Protein AF-A0A523V9U8-F1 (afdb_monomer_lite)

Foldseek 3Di:
DDVLVVVVVLPVVDEAPDWDQDQQKIAADHLAPDVSRHEIEQQGEGDDDLVVVVVVQCVVQVVVVHGYHYDDDPRHPPPCNVVVVVVVVDDDDDDDDDDDDDPPPDDDDDPDDDDDDDDDPVVVVVVVVVVVVVPPPDD

Radius of gyration: 19.16 Å; chains: 1; bounding box: 43×39×49 Å

pLDDT: mean 88.88, std 12.61, range [32.5, 98.44]

Structure (mmCIF, N/CA/C/O backbone):
data_AF-A0A523V9U8-F1
#
_entry.id   AF-A0A523V9U8-F1
#
loop_
_atom_site.group_PDB
_atom_site.id
_atom_site.type_symbol
_atom_site.label_atom_id
_atom_site.label_alt_id
_atom_site.label_comp_id
_atom_site.label_asym_id
_atom_site.label_entity_id
_atom_site.label_seq_id
_atom_site.pdbx_PDB_ins_code
_atom_site.Cartn_x
_atom_site.Cartn_y
_atom_site.Cartn_z
_atom_site.occupancy
_atom_site.B_iso_or_equiv
_atom_site.auth_seq_id
_atom_site.auth_comp_id
_atom_site.auth_asym_id
_atom_site.auth_atom_id
_atom_site.pdbx_PDB_model_num
ATOM 1 N N . MET A 1 1 ? 13.472 12.106 -9.352 1.00 74.06 1 MET A N 1
ATOM 2 C CA . MET A 1 1 ? 12.070 11.624 -9.360 1.00 74.06 1 MET A CA 1
ATOM 3 C C . MET A 1 1 ? 11.530 11.679 -7.935 1.00 74.06 1 MET A C 1
ATOM 5 O O . MET A 1 1 ? 12.288 11.372 -7.028 1.00 74.06 1 MET A O 1
ATOM 9 N N . ASP A 1 2 ? 10.286 12.116 -7.727 1.00 88.38 2 ASP A N 1
ATOM 10 C CA . ASP A 1 2 ? 9.649 12.144 -6.398 1.00 88.38 2 ASP A CA 1
ATOM 11 C C . ASP A 1 2 ? 9.187 10.723 -6.008 1.00 88.38 2 ASP A C 1
ATOM 13 O O . ASP A 1 2 ? 8.326 10.176 -6.703 1.00 88.38 2 ASP A O 1
ATOM 17 N N . PRO A 1 3 ? 9.720 10.111 -4.933 1.00 88.94 3 PRO A N 1
ATOM 18 C CA . PRO A 1 3 ? 9.332 8.768 -4.505 1.00 88.94 3 PRO A CA 1
ATOM 19 C C . PRO A 1 3 ? 7.834 8.605 -4.229 1.00 88.94 3 PRO A C 1
ATOM 21 O O . PRO A 1 3 ? 7.282 7.537 -4.478 1.00 88.94 3 PRO A O 1
ATOM 24 N N . ARG A 1 4 ? 7.140 9.659 -3.777 1.00 89.00 4 ARG A N 1
ATOM 25 C CA . ARG A 1 4 ? 5.691 9.591 -3.546 1.00 89.00 4 ARG A CA 1
ATOM 26 C C . ARG A 1 4 ? 4.925 9.389 -4.852 1.00 89.00 4 ARG A C 1
ATOM 28 O O . ARG A 1 4 ? 3.974 8.613 -4.883 1.00 89.00 4 ARG A O 1
ATOM 35 N N . ARG A 1 5 ? 5.382 10.015 -5.941 1.00 91.25 5 ARG A N 1
ATOM 36 C CA . ARG A 1 5 ? 4.799 9.821 -7.277 1.00 91.25 5 ARG A CA 1
ATOM 37 C C . ARG A 1 5 ? 4.980 8.397 -7.790 1.00 91.25 5 ARG A C 1
ATOM 39 O O . ARG A 1 5 ? 4.097 7.905 -8.484 1.00 91.25 5 ARG A O 1
ATOM 46 N N . ILE A 1 6 ? 6.085 7.731 -7.446 1.00 91.75 6 ILE A N 1
ATOM 47 C CA . ILE A 1 6 ? 6.282 6.309 -7.774 1.00 91.75 6 ILE A CA 1
ATOM 48 C C . ILE A 1 6 ? 5.214 5.462 -7.074 1.00 91.75 6 ILE A C 1
ATOM 50 O O . ILE A 1 6 ? 4.627 4.580 -7.703 1.00 91.75 6 ILE A O 1
ATOM 54 N N . GLU A 1 7 ? 4.891 5.772 -5.817 1.00 91.06 7 GLU A N 1
ATOM 55 C CA . GLU A 1 7 ? 3.892 5.003 -5.070 1.00 91.06 7 GLU A CA 1
ATOM 56 C C . GLU A 1 7 ? 2.479 5.231 -5.594 1.00 91.06 7 GLU A C 1
ATOM 58 O O . GLU A 1 7 ? 1.727 4.274 -5.773 1.00 91.06 7 GLU A O 1
ATOM 63 N N . GLU A 1 8 ? 2.128 6.475 -5.913 1.00 90.56 8 GLU A N 1
ATOM 64 C CA . GLU A 1 8 ? 0.847 6.798 -6.544 1.00 90.56 8 GLU A CA 1
ATOM 65 C C . GLU A 1 8 ? 0.722 6.134 -7.924 1.00 90.56 8 GLU A C 1
ATOM 67 O O . GLU A 1 8 ? -0.296 5.503 -8.217 1.00 90.56 8 GLU A O 1
ATOM 72 N N . ALA A 1 9 ? 1.770 6.192 -8.753 1.00 91.44 9 ALA A N 1
ATOM 73 C CA . ALA A 1 9 ? 1.800 5.510 -10.047 1.00 91.44 9 ALA A CA 1
ATOM 74 C C . ALA A 1 9 ? 1.671 3.985 -9.895 1.00 91.44 9 ALA A C 1
ATOM 76 O O . ALA A 1 9 ? 0.918 3.355 -10.636 1.00 91.44 9 ALA A O 1
ATOM 77 N N . SER A 1 10 ? 2.334 3.395 -8.899 1.00 89.12 10 SER A N 1
ATOM 78 C CA . SER A 1 10 ? 2.258 1.959 -8.597 1.00 89.12 10 SER A CA 1
ATOM 79 C C . SER A 1 10 ? 0.870 1.525 -8.120 1.00 89.12 10 SER A C 1
ATOM 81 O O . SER A 1 10 ? 0.423 0.420 -8.426 1.00 89.12 10 SER A O 1
ATOM 83 N N . LEU A 1 11 ? 0.162 2.378 -7.374 1.00 88.56 11 LEU A N 1
ATOM 84 C CA . LEU A 1 11 ? -1.225 2.117 -6.983 1.00 88.56 11 LEU A CA 1
ATOM 85 C C . LEU A 1 11 ? -2.171 2.172 -8.190 1.00 88.56 11 LEU A C 1
ATOM 87 O O . LEU A 1 11 ? -3.093 1.358 -8.261 1.00 88.56 11 LEU A O 1
ATOM 91 N N . ASN A 1 12 ? -1.916 3.084 -9.132 1.00 87.62 12 ASN A N 1
ATOM 92 C CA . ASN A 1 12 ? -2.732 3.292 -10.328 1.00 87.62 12 ASN A CA 1
ATOM 93 C C . ASN A 1 12 ? 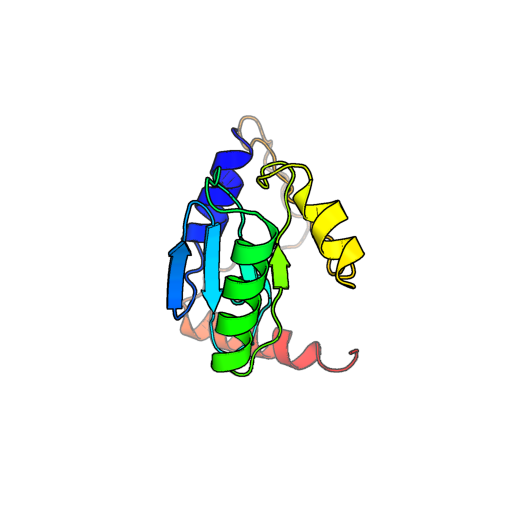-2.464 2.276 -11.451 1.00 87.62 12 ASN A C 1
ATOM 95 O O . ASN A 1 12 ? -3.367 1.996 -12.235 1.00 87.62 12 ASN A O 1
ATOM 99 N N . SER A 1 13 ? -1.257 1.706 -11.535 1.00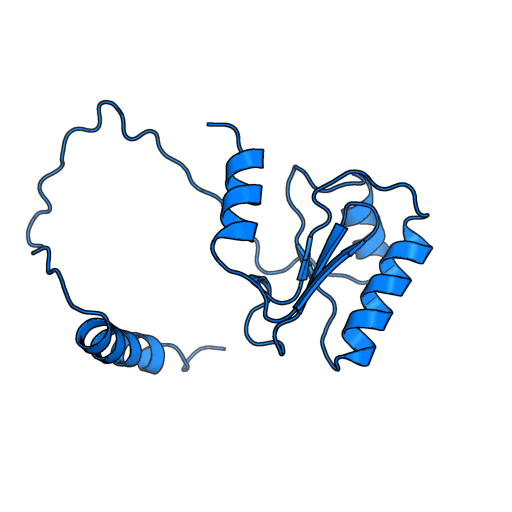 86.25 13 SER A N 1
ATOM 100 C CA . SER A 1 13 ? -0.877 0.776 -12.612 1.00 86.25 13 SER A CA 1
ATOM 101 C C . SER A 1 13 ? -1.538 -0.598 -12.504 1.00 86.25 13 SER A C 1
ATOM 103 O O . SER A 1 13 ? -1.698 -1.291 -13.506 1.00 86.25 13 SER A O 1
ATOM 105 N N . TRP A 1 14 ? -1.944 -1.000 -11.299 1.00 79.31 14 TRP A N 1
ATOM 106 C CA . TRP A 1 14 ? -2.608 -2.276 -11.061 1.00 79.31 14 TRP A CA 1
ATOM 107 C C . TRP A 1 14 ? -3.854 -2.055 -10.210 1.00 79.31 14 TRP A C 1
ATOM 109 O O . TRP A 1 14 ? -3.726 -2.035 -8.986 1.00 79.31 14 TRP A O 1
ATOM 119 N N . PRO A 1 15 ? -5.054 -1.884 -10.789 1.00 78.00 15 PRO A N 1
ATOM 120 C CA . PRO A 1 15 ? -6.263 -1.646 -10.010 1.00 78.00 15 PRO A CA 1
ATOM 121 C C . PRO A 1 15 ? -6.666 -2.886 -9.200 1.00 78.00 15 PRO A C 1
ATOM 123 O O . PRO A 1 15 ? -6.447 -4.030 -9.598 1.00 78.00 15 PRO A O 1
ATOM 126 N N . ALA A 1 16 ? -7.253 -2.668 -8.020 1.00 85.94 16 ALA A N 1
ATOM 127 C CA . ALA A 1 16 ? -7.952 -3.742 -7.314 1.00 85.94 16 ALA A CA 1
ATOM 128 C C . ALA A 1 16 ? -9.351 -3.934 -7.916 1.00 85.94 16 ALA A C 1
ATOM 130 O O . ALA A 1 16 ? -9.896 -3.014 -8.520 1.00 85.94 16 ALA A O 1
ATOM 131 N N . LEU A 1 17 ? -9.957 -5.105 -7.700 1.00 89.56 17 LEU A N 1
ATOM 132 C CA . LEU A 1 17 ? -11.335 -5.363 -8.130 1.00 89.56 17 LEU A CA 1
ATOM 133 C C . LEU A 1 17 ? -12.317 -4.368 -7.496 1.00 89.56 17 LEU A C 1
ATOM 135 O O . LEU A 1 17 ? -13.259 -3.921 -8.144 1.00 89.56 17 LEU A O 1
ATOM 139 N N . ARG A 1 18 ? -12.099 -4.032 -6.219 1.00 92.56 18 ARG A N 1
ATOM 140 C CA . ARG A 1 18 ? -12.799 -2.969 -5.496 1.00 92.56 18 ARG A CA 1
ATOM 141 C C . ARG A 1 18 ? -11.800 -2.164 -4.671 1.00 92.56 18 ARG A C 1
ATOM 143 O O . ARG A 1 18 ? -10.844 -2.717 -4.122 1.00 92.56 18 ARG A O 1
ATOM 150 N N . GLN A 1 19 ? -12.034 -0.858 -4.581 1.00 94.31 19 GLN A N 1
ATOM 151 C CA . GLN A 1 19 ? -11.268 0.040 -3.725 1.00 94.31 19 GLN A CA 1
ATOM 152 C C . GLN A 1 19 ? -12.123 1.199 -3.215 1.00 94.31 19 GLN A C 1
ATOM 154 O O . GLN A 1 19 ? -13.102 1.583 -3.853 1.00 94.31 19 GLN A O 1
ATOM 159 N N . MET A 1 20 ? -11.731 1.762 -2.076 1.00 94.81 20 MET A N 1
ATOM 160 C CA . MET A 1 20 ? -12.385 2.911 -1.457 1.00 94.81 20 MET A CA 1
ATOM 161 C C . MET A 1 20 ? -11.342 3.820 -0.814 1.00 94.81 20 MET A C 1
ATOM 163 O O . MET A 1 20 ? -10.463 3.341 -0.097 1.00 94.81 20 MET A O 1
ATOM 167 N N . LEU A 1 21 ? -11.470 5.128 -1.037 1.00 95.56 21 LEU A N 1
ATOM 168 C CA . LEU A 1 21 ? -10.751 6.134 -0.266 1.00 95.56 21 LEU A CA 1
ATOM 169 C C . LEU A 1 21 ? -11.541 6.428 1.014 1.00 95.56 21 LEU A C 1
ATOM 171 O O . LEU A 1 21 ? -12.685 6.872 0.955 1.00 95.56 21 LEU A O 1
ATOM 175 N N . TYR A 1 22 ? -10.931 6.168 2.162 1.00 96.69 22 TYR A N 1
ATOM 176 C CA . TYR A 1 22 ? -11.529 6.315 3.480 1.00 96.69 22 TYR A CA 1
ATOM 177 C C . TYR A 1 22 ? -10.631 7.179 4.360 1.00 96.69 22 TYR A C 1
ATOM 179 O O . TYR A 1 22 ? -9.615 6.713 4.880 1.00 96.69 22 TYR A O 1
ATOM 187 N N . ASP A 1 23 ? -10.995 8.459 4.494 1.00 96.31 23 ASP A N 1
ATOM 188 C CA . ASP A 1 23 ? -10.274 9.430 5.329 1.00 96.31 23 ASP A CA 1
ATOM 189 C C . ASP A 1 23 ? -8.758 9.441 5.020 1.00 96.31 23 ASP A C 1
ATOM 191 O O . ASP A 1 23 ? -7.914 9.269 5.888 1.00 96.31 23 ASP A O 1
ATOM 195 N N . GLY A 1 24 ? -8.394 9.512 3.737 1.00 95.12 24 GLY A N 1
ATOM 196 C CA . GLY A 1 24 ? -6.994 9.503 3.287 1.00 95.12 24 GLY A CA 1
ATOM 197 C C . GLY A 1 24 ? -6.335 8.120 3.156 1.00 95.12 24 GLY A C 1
ATOM 198 O O . GLY A 1 24 ? -5.245 8.011 2.596 1.00 95.12 24 GLY A O 1
ATOM 199 N N . TRP A 1 25 ? -6.986 7.040 3.598 1.00 97.00 25 TRP A N 1
ATOM 200 C CA . TRP A 1 25 ? -6.485 5.674 3.409 1.00 97.00 25 TRP A CA 1
ATOM 201 C C . TRP A 1 25 ? -7.174 4.997 2.230 1.00 97.00 25 TRP A C 1
ATOM 203 O O . TRP A 1 25 ? -8.397 5.024 2.118 1.00 97.00 25 TRP A O 1
ATOM 213 N N . LEU A 1 26 ? -6.406 4.344 1.363 1.00 96.06 26 LEU A N 1
ATOM 214 C CA . LEU A 1 26 ? -6.942 3.567 0.252 1.00 96.06 26 LEU A CA 1
ATOM 215 C C . LEU A 1 26 ? -7.098 2.102 0.676 1.00 96.06 26 LEU A C 1
ATOM 217 O O . LEU A 1 26 ? -6.118 1.382 0.864 1.00 96.06 26 LEU A O 1
ATOM 221 N N . ILE A 1 27 ? -8.338 1.650 0.828 1.00 96.75 27 ILE A N 1
ATOM 222 C CA . ILE A 1 27 ? -8.681 0.274 1.201 1.00 96.75 27 ILE A CA 1
ATOM 223 C C . ILE A 1 27 ? -8.978 -0.503 -0.081 1.00 96.75 27 ILE A C 1
ATOM 225 O O . ILE A 1 27 ? -9.815 -0.072 -0.872 1.00 96.75 27 ILE A O 1
ATOM 229 N N . ARG A 1 28 ? -8.296 -1.632 -0.301 1.00 95.94 28 ARG A N 1
ATOM 230 C CA . ARG A 1 28 ? -8.344 -2.384 -1.565 1.00 95.94 28 ARG A CA 1
ATOM 231 C C . ARG A 1 28 ? -8.632 -3.858 -1.324 1.00 95.94 28 ARG A C 1
ATOM 233 O O . ARG A 1 28 ? -7.989 -4.455 -0.475 1.00 95.94 28 ARG A O 1
ATOM 240 N N . TRP A 1 29 ? -9.546 -4.461 -2.080 1.00 93.62 29 TRP A N 1
ATOM 241 C CA . TRP A 1 29 ? -9.783 -5.904 -2.014 1.00 93.62 29 TRP A CA 1
ATOM 242 C C . TRP A 1 29 ? -10.158 -6.490 -3.377 1.00 93.62 29 TRP A C 1
ATOM 244 O O . TRP A 1 29 ? -10.958 -5.956 -4.146 1.00 93.62 29 TRP A O 1
ATOM 254 N N . ALA A 1 30 ? -9.545 -7.627 -3.674 1.00 91.81 30 ALA A N 1
ATOM 255 C CA . ALA A 1 30 ? -9.583 -8.347 -4.935 1.00 91.81 30 ALA A CA 1
ATOM 256 C C . ALA A 1 30 ? -9.489 -9.864 -4.687 1.00 91.81 30 ALA A C 1
ATOM 258 O O . ALA A 1 30 ? -8.587 -10.530 -5.191 1.00 91.81 30 ALA A O 1
ATOM 259 N N . ARG A 1 31 ? -10.412 -10.398 -3.873 1.00 88.88 31 ARG A N 1
ATOM 260 C CA . ARG A 1 31 ? -10.581 -11.842 -3.594 1.00 88.88 31 ARG A CA 1
ATOM 261 C C . ARG A 1 31 ? -9.346 -12.557 -3.012 1.00 88.88 31 ARG A C 1
ATOM 263 O O . ARG A 1 31 ? -9.248 -13.770 -3.111 1.00 88.88 31 ARG A O 1
ATOM 270 N N . GLY A 1 32 ? -8.405 -11.828 -2.415 1.00 86.81 32 GLY A N 1
ATOM 271 C CA . GLY A 1 32 ? -7.290 -12.415 -1.665 1.00 86.81 32 GLY A CA 1
ATOM 272 C C . GLY A 1 32 ? -6.102 -12.942 -2.476 1.00 86.81 32 GLY A C 1
ATOM 273 O O . GLY A 1 32 ? -5.149 -13.388 -1.853 1.00 86.81 32 GLY A O 1
ATOM 274 N N . TYR A 1 33 ? -6.099 -12.857 -3.815 1.00 85.00 33 TYR A N 1
ATOM 275 C CA . TYR A 1 33 ? -5.026 -13.460 -4.631 1.00 85.00 33 TYR A CA 1
ATOM 276 C C . TYR A 1 33 ? -3.627 -12.889 -4.334 1.00 85.00 33 TYR A C 1
ATOM 278 O O . TYR A 1 33 ? -2.677 -13.633 -4.139 1.00 85.00 33 TYR A O 1
ATOM 286 N N . THR A 1 34 ? -3.487 -11.561 -4.252 1.00 87.56 34 THR A N 1
ATOM 287 C CA . THR A 1 34 ? -2.220 -10.917 -3.855 1.00 87.56 34 THR A CA 1
ATOM 288 C C . THR A 1 34 ? -2.441 -9.894 -2.754 1.00 87.56 34 THR A C 1
ATOM 290 O O . THR A 1 34 ? -3.426 -9.153 -2.776 1.00 87.56 34 THR A O 1
ATOM 293 N N . LYS A 1 35 ? -1.479 -9.764 -1.835 1.00 90.62 35 LYS A N 1
ATOM 294 C CA . LYS A 1 35 ? -1.501 -8.735 -0.777 1.00 90.62 35 LYS A CA 1
ATOM 295 C C . LYS A 1 35 ? -1.481 -7.313 -1.357 1.00 90.62 35 LYS A C 1
ATOM 297 O O . LYS A 1 35 ? -2.161 -6.424 -0.850 1.00 90.62 35 LYS A O 1
ATOM 302 N N . ARG A 1 36 ? -0.803 -7.101 -2.495 1.00 87.56 36 ARG A N 1
ATOM 303 C CA . ARG A 1 36 ? -0.753 -5.797 -3.188 1.00 87.56 36 ARG A CA 1
ATOM 304 C C . ARG A 1 36 ? -2.144 -5.282 -3.576 1.00 87.56 36 ARG A C 1
ATOM 306 O O . ARG A 1 36 ? -2.429 -4.104 -3.393 1.00 87.56 36 ARG A O 1
ATOM 313 N N . ALA A 1 37 ? -3.020 -6.15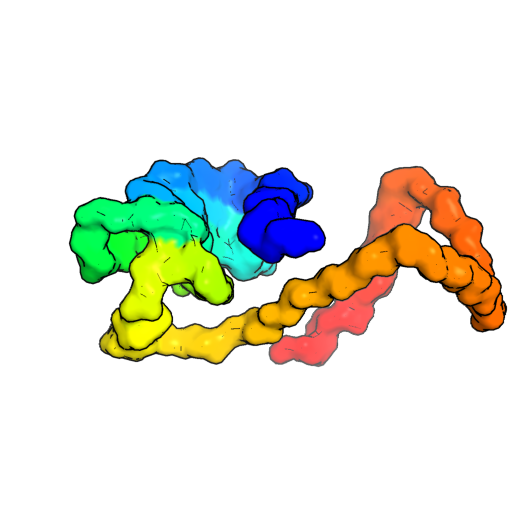9 -4.069 1.00 90.81 37 ALA A N 1
ATOM 314 C CA . ALA A 1 37 ? -4.399 -5.805 -4.416 1.00 90.81 37 ALA A CA 1
ATOM 315 C C . ALA A 1 37 ? -5.398 -5.972 -3.248 1.00 90.81 37 ALA A C 1
ATOM 317 O O . ALA A 1 37 ? -6.575 -5.650 -3.408 1.00 90.81 37 ALA A O 1
ATOM 318 N N . ASN A 1 38 ? -4.940 -6.477 -2.097 1.00 94.62 38 ASN A N 1
ATOM 319 C CA . ASN A 1 38 ? -5.741 -6.792 -0.910 1.00 94.62 38 ASN A CA 1
ATOM 320 C C . ASN A 1 38 ? -5.095 -6.207 0.361 1.00 94.62 38 ASN A C 1
ATOM 322 O O . ASN A 1 38 ? -4.752 -6.944 1.284 1.00 94.62 38 ASN A O 1
ATOM 326 N N . SER A 1 39 ? -4.867 -4.893 0.381 1.00 96.69 39 SER A N 1
ATOM 327 C CA . SER A 1 39 ? -4.268 -4.193 1.526 1.00 96.69 39 SER A CA 1
ATOM 328 C C . SER A 1 39 ? -4.844 -2.791 1.734 1.00 96.69 39 SER A C 1
ATOM 330 O O . SER A 1 39 ? -5.351 -2.135 0.817 1.00 96.69 39 SER A O 1
ATOM 332 N N . VAL A 1 40 ? -4.789 -2.331 2.981 1.00 97.56 40 VAL A N 1
ATOM 333 C CA . VAL A 1 40 ? -4.988 -0.935 3.365 1.00 97.56 40 VAL A CA 1
ATOM 334 C C . VAL A 1 40 ? -3.698 -0.175 3.081 1.00 97.56 40 VAL A C 1
ATOM 336 O O . VAL A 1 40 ? -2.620 -0.590 3.499 1.00 97.56 40 VAL A O 1
ATOM 339 N N . ASN A 1 41 ? -3.815 0.942 2.372 1.00 96.81 41 ASN A N 1
ATOM 340 C CA . ASN A 1 41 ? -2.707 1.795 1.965 1.00 96.81 41 ASN A CA 1
ATOM 341 C C . ASN A 1 41 ? -2.902 3.188 2.594 1.00 96.81 41 ASN A C 1
ATOM 343 O O . ASN A 1 41 ? -3.668 3.997 2.062 1.00 96.81 41 ASN A O 1
ATOM 347 N N . PRO A 1 42 ? -2.258 3.476 3.737 1.00 96.31 42 PRO A N 1
ATOM 348 C CA . PRO A 1 42 ? -2.435 4.710 4.500 1.00 96.31 42 PRO A CA 1
ATOM 349 C C . PRO A 1 42 ? -1.584 5.854 3.918 1.00 96.31 42 PRO A C 1
ATOM 351 O O . PRO A 1 42 ? -0.672 6.352 4.567 1.00 96.31 42 PRO A O 1
ATOM 354 N N . ILE A 1 43 ? -1.814 6.203 2.650 1.00 92.12 43 ILE A N 1
ATOM 355 C CA . ILE A 1 43 ? -0.927 7.069 1.850 1.00 92.12 43 ILE A CA 1
ATOM 356 C C . ILE A 1 43 ? -1.133 8.577 2.085 1.00 92.12 43 ILE A C 1
ATOM 358 O O . ILE A 1 43 ? -0.202 9.357 1.885 1.00 92.12 43 ILE A O 1
ATOM 362 N N . TYR A 1 44 ? -2.321 8.998 2.526 1.00 92.69 44 TYR A N 1
ATOM 363 C CA . TYR A 1 44 ? -2.620 10.396 2.840 1.00 92.69 44 TYR A CA 1
ATOM 364 C C . TYR A 1 44 ? -2.953 10.577 4.323 1.00 92.69 44 TYR A C 1
ATOM 366 O O . TYR A 1 44 ? -3.301 9.624 5.023 1.00 92.69 44 TYR A O 1
ATOM 374 N N . GLY A 1 45 ? -2.846 11.825 4.786 1.00 91.00 45 GLY A N 1
ATOM 375 C CA . GLY A 1 45 ? -3.212 12.207 6.147 1.00 91.00 45 GLY A CA 1
ATOM 376 C C . GLY A 1 45 ? -4.678 11.910 6.459 1.00 91.00 45 GLY A C 1
ATOM 377 O O . GLY A 1 45 ? -5.530 11.893 5.570 1.00 91.00 45 GLY A O 1
ATOM 378 N N . SER A 1 46 ? -4.949 11.682 7.739 1.00 91.81 46 SER A N 1
ATOM 379 C CA . SER A 1 46 ? -6.237 11.225 8.253 1.00 91.81 46 SER A CA 1
ATOM 380 C C . SER A 1 46 ? -6.686 12.027 9.464 1.00 91.81 46 SER A C 1
ATOM 382 O O . SER A 1 46 ? -5.850 12.543 10.201 1.00 91.81 46 SER A O 1
ATOM 384 N N . THR A 1 47 ? -7.996 12.095 9.688 1.00 94.12 47 THR A N 1
ATOM 385 C CA . THR A 1 47 ? -8.599 12.866 10.790 1.00 94.12 47 THR A CA 1
ATOM 386 C C . THR A 1 47 ? -9.355 12.009 11.798 1.00 94.12 47 THR A C 1
ATOM 388 O O . THR A 1 47 ? -9.552 12.432 12.935 1.00 94.12 47 THR A O 1
ATOM 391 N N . ILE A 1 48 ? -9.776 10.807 11.401 1.00 96.56 48 ILE A N 1
ATOM 392 C CA . ILE A 1 48 ? -10.452 9.862 12.289 1.00 96.56 48 ILE A CA 1
ATOM 393 C C . ILE A 1 48 ? -9.440 9.291 13.288 1.00 96.56 48 ILE A C 1
ATOM 395 O O . ILE A 1 48 ? -8.291 9.031 12.930 1.00 96.56 48 ILE A O 1
ATOM 399 N N . ASP A 1 49 ? -9.897 9.054 14.522 1.00 97.12 49 ASP A N 1
ATOM 400 C CA . ASP A 1 49 ? -9.121 8.357 15.550 1.00 97.12 49 ASP A CA 1
ATOM 401 C C . ASP A 1 49 ? -8.529 7.043 15.017 1.00 97.12 49 ASP A C 1
ATOM 403 O O . ASP A 1 49 ? -9.217 6.228 14.391 1.00 97.12 49 ASP A O 1
ATOM 407 N N . LEU A 1 50 ? -7.242 6.835 15.292 1.00 96.69 50 LEU A N 1
ATOM 408 C C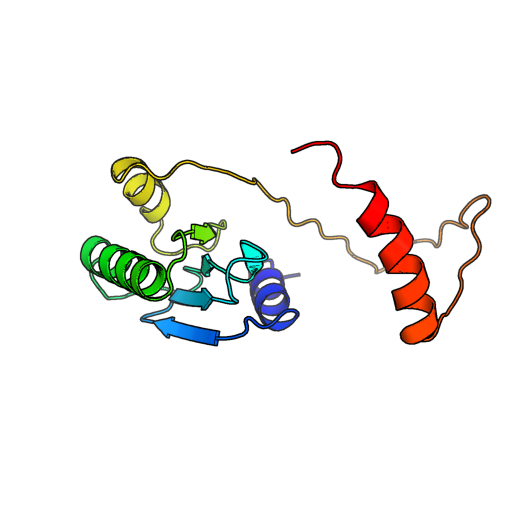A . LEU A 1 50 ? -6.467 5.736 14.732 1.00 96.69 50 LEU A CA 1
ATOM 409 C C . LEU A 1 50 ? -7.056 4.366 15.090 1.00 96.69 50 LEU A C 1
ATOM 411 O O . LEU A 1 50 ? -7.152 3.496 14.219 1.00 96.69 50 LEU A O 1
ATOM 415 N N . SER A 1 51 ? -7.502 4.181 16.337 1.00 97.88 51 SER A N 1
ATOM 416 C CA . SER A 1 51 ? -8.064 2.906 16.786 1.00 97.88 51 SER A CA 1
ATOM 417 C C . SER A 1 51 ? -9.384 2.612 16.094 1.00 97.88 51 SER A C 1
ATOM 419 O O . SER A 1 51 ? -9.541 1.550 15.485 1.00 97.88 51 SER A O 1
ATOM 421 N N . ALA A 1 52 ? -10.302 3.581 16.099 1.00 97.50 52 ALA A N 1
ATOM 422 C CA . ALA A 1 52 ? -11.583 3.447 15.411 1.00 97.50 52 ALA A CA 1
ATOM 423 C C . ALA A 1 52 ? -11.396 3.171 13.908 1.00 97.50 52 ALA A C 1
ATOM 425 O O . ALA A 1 52 ? -12.131 2.388 13.298 1.00 97.50 52 ALA A O 1
ATOM 426 N N . LYS A 1 53 ? -10.385 3.791 13.295 1.00 96.94 53 LYS A N 1
ATOM 427 C CA . LYS A 1 53 ? -10.092 3.635 11.873 1.00 96.94 53 LYS A CA 1
ATOM 428 C C . LYS A 1 53 ? -9.554 2.249 11.521 1.00 96.94 53 LYS A C 1
ATOM 430 O O . LYS A 1 53 ? -10.006 1.655 10.536 1.00 96.94 53 LYS A O 1
ATOM 435 N N . VAL A 1 54 ? -8.626 1.720 12.317 1.00 98.06 54 VAL A N 1
ATOM 436 C CA . VAL A 1 54 ? -8.102 0.357 12.141 1.00 98.06 54 VAL A CA 1
ATOM 437 C C . VAL A 1 54 ? -9.216 -0.675 12.330 1.00 98.06 54 VAL A C 1
ATOM 439 O O . VAL A 1 54 ? -9.358 -1.562 11.491 1.00 98.06 54 VAL A O 1
ATOM 442 N N . GLU A 1 55 ? -10.087 -0.509 13.329 1.00 98.19 55 GLU A N 1
ATOM 443 C CA . GLU A 1 55 ? -11.242 -1.395 13.542 1.00 98.19 55 GLU A CA 1
ATOM 444 C C . GLU A 1 55 ? -12.215 -1.411 12.354 1.00 98.19 55 GLU A C 1
ATOM 446 O O . GLU A 1 55 ? -12.745 -2.462 11.976 1.00 98.19 55 GLU A 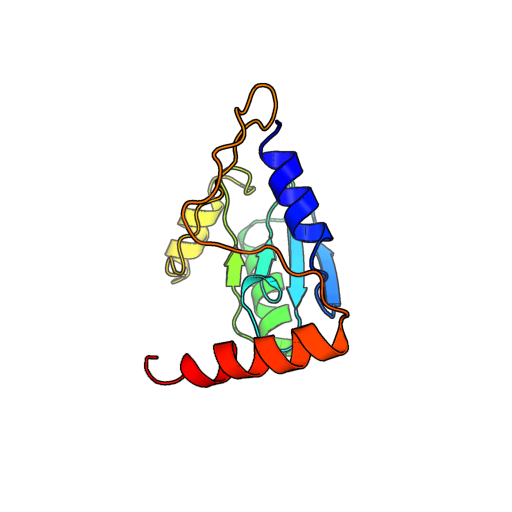O 1
ATOM 451 N N . VAL A 1 56 ? -12.448 -0.255 11.721 1.00 97.88 56 VAL A N 1
ATOM 452 C CA . VAL A 1 56 ? -13.257 -0.175 10.496 1.00 97.88 56 VAL A CA 1
ATOM 453 C C . VAL A 1 56 ? -12.613 -0.980 9.369 1.00 97.88 56 VAL A C 1
ATOM 455 O O . VAL A 1 56 ? -13.316 -1.751 8.711 1.00 97.88 56 VAL A O 1
ATOM 458 N N . CYS A 1 57 ? -11.300 -0.844 9.169 1.00 97.75 57 CYS A N 1
ATOM 459 C CA . CYS A 1 57 ? -10.572 -1.609 8.159 1.00 97.75 57 CYS A CA 1
ATOM 460 C C . CYS A 1 57 ? -10.689 -3.115 8.426 1.00 97.75 57 CYS A C 1
ATOM 462 O O . CYS A 1 57 ? -11.141 -3.860 7.559 1.00 97.75 57 CYS A O 1
ATOM 464 N N . GLU A 1 58 ? -10.390 -3.556 9.648 1.00 98.12 58 GLU A N 1
ATOM 465 C CA . GLU A 1 58 ? -10.486 -4.961 10.063 1.00 98.12 58 GLU A CA 1
ATOM 466 C C . GLU A 1 58 ? -11.883 -5.541 9.815 1.00 98.12 58 GLU A C 1
ATOM 468 O O . GLU A 1 58 ? -12.026 -6.653 9.302 1.00 98.12 58 GLU A O 1
ATOM 473 N N . ARG A 1 59 ? -12.932 -4.772 10.123 1.00 97.81 59 ARG A N 1
ATOM 474 C CA . ARG A 1 59 ? -14.323 -5.170 9.884 1.00 97.81 59 ARG A CA 1
ATOM 475 C C . ARG A 1 59 ? -14.658 -5.294 8.397 1.00 97.81 59 ARG A C 1
ATOM 477 O O . ARG A 1 59 ? -15.392 -6.214 8.037 1.00 97.81 59 ARG A O 1
ATOM 484 N N . ILE A 1 60 ? -14.139 -4.410 7.541 1.00 96.31 60 ILE A N 1
ATOM 485 C CA . ILE A 1 60 ? -14.328 -4.496 6.083 1.00 96.31 60 ILE A CA 1
ATOM 486 C C . ILE A 1 60 ? -13.719 -5.797 5.554 1.00 96.31 60 ILE A C 1
ATOM 488 O O . ILE A 1 60 ? -14.417 -6.565 4.896 1.00 96.31 60 ILE A O 1
ATOM 492 N N . TYR A 1 61 ? -12.462 -6.088 5.897 1.00 97.06 61 TYR A N 1
ATOM 493 C CA . TYR A 1 61 ? -11.803 -7.321 5.451 1.00 97.06 61 TYR A CA 1
ATOM 494 C C . TYR A 1 61 ? -12.496 -8.571 5.991 1.00 97.06 61 TYR A C 1
ATOM 496 O O . TYR A 1 61 ? -12.748 -9.503 5.230 1.00 97.06 61 TYR A O 1
ATOM 504 N N . ARG A 1 62 ? -12.904 -8.564 7.267 1.00 97.12 62 ARG A N 1
ATOM 505 C CA . ARG A 1 62 ? -13.655 -9.673 7.872 1.00 97.12 62 ARG A CA 1
ATOM 506 C C . ARG A 1 62 ? -14.972 -9.943 7.146 1.00 97.12 62 ARG A C 1
ATOM 508 O O . ARG A 1 62 ? -15.301 -11.100 6.911 1.00 97.12 62 ARG A O 1
ATOM 515 N N . ARG A 1 63 ? -15.714 -8.895 6.765 1.00 95.88 63 ARG A N 1
ATOM 516 C CA . ARG A 1 63 ? -16.964 -9.023 5.994 1.00 95.88 63 ARG A CA 1
ATOM 517 C C . ARG A 1 63 ? -16.732 -9.649 4.618 1.00 95.88 63 ARG A C 1
ATOM 519 O O . ARG A 1 63 ? -17.598 -10.360 4.125 1.00 95.88 63 ARG A O 1
ATOM 526 N N . GLU A 1 64 ? -15.581 -9.382 4.014 1.00 94.00 64 GLU A N 1
ATOM 527 C CA . GLU A 1 64 ? -15.178 -9.942 2.721 1.00 94.00 64 GLU A CA 1
ATOM 528 C C . GLU A 1 64 ? -14.518 -11.331 2.851 1.00 94.00 64 GLU A C 1
ATOM 530 O O . GLU A 1 64 ? -14.116 -11.908 1.845 1.00 94.00 64 GLU A O 1
ATOM 535 N N . GLY A 1 65 ? -14.404 -11.881 4.070 1.00 95.44 65 GLY A N 1
ATOM 536 C CA . GLY A 1 65 ? -13.754 -13.172 4.321 1.00 95.44 65 GLY A CA 1
ATOM 537 C C . GLY A 1 65 ? -12.239 -13.152 4.094 1.00 95.44 65 GLY A C 1
ATOM 538 O O . GLY A 1 65 ? -11.649 -14.184 3.788 1.00 95.44 65 GLY A O 1
ATOM 539 N N . LEU A 1 66 ? -11.605 -11.982 4.208 1.00 95.12 66 LEU A N 1
ATOM 540 C CA . LEU A 1 66 ? -10.186 -11.770 3.934 1.00 95.12 66 LEU A CA 1
ATOM 541 C C . LEU A 1 66 ? -9.418 -11.400 5.208 1.00 95.12 66 LEU A C 1
ATOM 543 O O . LEU A 1 66 ? -9.961 -10.807 6.143 1.00 95.12 66 LEU A O 1
ATOM 547 N N . ARG A 1 67 ? -8.113 -11.690 5.217 1.00 94.88 67 ARG A N 1
ATOM 548 C CA . ARG A 1 67 ? -7.184 -11.160 6.224 1.00 94.88 67 ARG A CA 1
ATOM 549 C C . ARG A 1 67 ? -6.904 -9.682 5.937 1.00 94.88 67 ARG A C 1
ATOM 551 O O . ARG A 1 67 ? -6.674 -9.310 4.789 1.00 94.88 67 ARG A O 1
ATOM 558 N N . CYS A 1 68 ? -6.913 -8.850 6.978 1.00 97.19 68 CYS A N 1
ATOM 559 C CA . CYS A 1 68 ? -6.569 -7.434 6.867 1.00 97.19 68 CYS A CA 1
ATOM 560 C C . CYS A 1 68 ? -5.047 -7.277 6.815 1.00 97.19 68 CYS A C 1
ATOM 562 O O . CYS A 1 68 ? -4.349 -7.706 7.731 1.00 97.19 68 CYS A O 1
ATOM 564 N N . PHE A 1 69 ? -4.539 -6.657 5.753 1.00 97.56 69 PHE A N 1
ATOM 565 C CA . PHE A 1 69 ? -3.130 -6.295 5.623 1.00 97.56 69 PHE A CA 1
ATOM 566 C C . PHE A 1 69 ? -2.992 -4.780 5.540 1.00 97.56 69 PHE A C 1
ATOM 568 O O . PHE A 1 69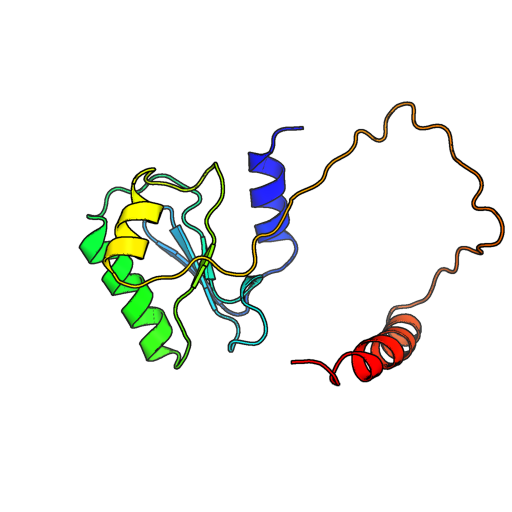 ? -3.793 -4.122 4.876 1.00 97.56 69 PHE A O 1
ATOM 575 N N . PHE A 1 70 ? -1.942 -4.240 6.152 1.00 97.81 70 PHE A N 1
ATOM 576 C CA . PHE A 1 70 ? -1.539 -2.846 6.005 1.00 97.81 70 PHE A CA 1
ATOM 577 C C . PHE A 1 70 ? -0.233 -2.797 5.222 1.00 97.81 70 PHE A C 1
ATOM 579 O O . PHE A 1 70 ? 0.745 -3.437 5.600 1.00 97.81 70 PHE A O 1
ATOM 586 N N . ARG A 1 71 ? -0.214 -2.051 4.115 1.00 96.31 71 ARG A N 1
ATOM 587 C CA . ARG A 1 71 ? 1.013 -1.784 3.364 1.00 96.31 71 ARG A CA 1
ATOM 588 C C . ARG A 1 71 ? 1.613 -0.485 3.877 1.00 96.31 71 ARG A C 1
ATOM 590 O O . ARG A 1 71 ? 1.132 0.594 3.533 1.00 96.31 71 ARG A O 1
ATOM 597 N N . LEU A 1 72 ? 2.659 -0.601 4.687 1.00 96.06 72 LEU A N 1
ATOM 598 C CA . LEU A 1 72 ? 3.384 0.553 5.200 1.00 96.06 72 LEU A CA 1
ATOM 599 C C . LEU A 1 72 ? 4.536 0.941 4.271 1.00 96.06 72 LEU A C 1
ATOM 601 O O . LEU A 1 72 ? 5.207 0.098 3.680 1.00 96.06 72 LEU A O 1
ATOM 605 N N . THR A 1 73 ? 4.736 2.244 4.133 1.00 94.38 73 THR A N 1
ATOM 606 C CA . THR A 1 73 ? 5.813 2.877 3.368 1.00 94.38 73 THR A CA 1
ATOM 607 C C . THR A 1 73 ? 6.356 4.051 4.185 1.00 94.38 73 THR A C 1
ATOM 609 O O . THR A 1 73 ? 5.684 4.497 5.117 1.00 94.38 73 THR A O 1
ATOM 612 N N . PRO A 1 74 ? 7.504 4.643 3.816 1.00 92.75 74 PRO A N 1
ATOM 613 C CA . PRO A 1 74 ? 7.982 5.872 4.454 1.00 92.75 74 PRO A CA 1
ATOM 614 C C . PRO A 1 74 ? 7.007 7.063 4.380 1.00 92.75 74 PRO A C 1
ATOM 616 O O . PRO A 1 74 ? 7.203 8.055 5.074 1.00 92.75 74 PRO A O 1
ATOM 619 N N . PHE A 1 75 ? 5.969 6.993 3.538 1.00 92.00 75 PHE A N 1
ATOM 620 C CA . PHE A 1 75 ? 4.942 8.033 3.394 1.00 92.00 75 PHE A CA 1
ATOM 621 C C . PHE A 1 75 ? 3.656 7.718 4.158 1.00 92.00 75 PHE A C 1
ATOM 623 O O . PHE A 1 75 ? 2.703 8.491 4.075 1.00 92.00 75 PHE A O 1
ATOM 630 N N . SER A 1 76 ? 3.609 6.584 4.859 1.00 95.19 76 SER A N 1
ATOM 631 C CA . SER A 1 76 ? 2.427 6.163 5.594 1.00 95.19 76 SER A CA 1
ATOM 632 C C . SER A 1 76 ? 2.072 7.148 6.702 1.00 95.19 76 SER A C 1
ATOM 634 O O . SER A 1 76 ? 2.942 7.654 7.408 1.00 95.19 76 SER A O 1
ATOM 636 N N . SER A 1 77 ? 0.776 7.414 6.845 1.00 94.56 77 SER A N 1
ATOM 637 C CA . SER A 1 77 ? 0.241 8.351 7.826 1.00 94.56 77 SER A CA 1
ATOM 638 C C . SER A 1 77 ? -0.895 7.713 8.638 1.00 94.56 77 SER A C 1
ATOM 640 O O . SER A 1 77 ? -1.786 7.095 8.046 1.00 94.56 77 SER A O 1
ATOM 642 N N . PRO A 1 78 ? -0.904 7.867 9.974 1.00 95.88 78 PRO A N 1
ATOM 643 C CA . PRO A 1 78 ? 0.030 8.668 10.771 1.00 95.88 78 PRO A CA 1
ATOM 644 C C . PRO A 1 78 ? 1.357 7.930 11.090 1.00 95.88 78 PRO A C 1
ATOM 646 O O . PRO A 1 78 ? 1.422 6.710 10.925 1.00 95.88 78 PRO A O 1
ATOM 649 N N . PRO A 1 79 ? 2.426 8.632 11.528 1.00 93.62 79 PRO A N 1
ATOM 650 C CA . PRO A 1 79 ? 3.742 8.027 11.791 1.00 93.62 79 PRO A CA 1
ATOM 651 C C . PRO A 1 79 ? 3.742 6.925 12.861 1.00 93.62 79 PRO A C 1
ATOM 653 O O . PRO A 1 79 ? 4.532 5.988 12.792 1.00 93.62 79 PRO A O 1
ATOM 656 N N . GLU A 1 80 ? 2.854 7.018 13.848 1.00 95.62 80 GLU A N 1
ATOM 657 C CA . GLU A 1 80 ? 2.700 6.046 14.933 1.00 95.62 80 GLU A CA 1
ATOM 658 C C . GLU A 1 80 ? 1.954 4.766 14.525 1.00 95.62 80 GLU A C 1
ATOM 660 O O . GLU A 1 80 ? 1.843 3.844 15.336 1.00 95.62 80 GLU A O 1
ATOM 665 N N . LEU A 1 81 ? 1.455 4.686 13.284 1.00 97.25 81 LEU A N 1
ATOM 666 C CA . LEU A 1 81 ? 0.644 3.568 12.803 1.00 97.25 81 LEU A CA 1
ATOM 667 C C . LEU A 1 81 ? 1.351 2.217 12.940 1.00 97.25 81 LEU A C 1
ATOM 669 O O . LEU A 1 81 ? 0.717 1.254 13.354 1.00 97.25 81 LEU A O 1
ATOM 673 N N . ASP A 1 82 ? 2.641 2.141 12.615 1.00 97.50 82 ASP A N 1
ATOM 674 C CA . ASP A 1 82 ? 3.396 0.883 12.662 1.00 97.50 82 ASP A CA 1
ATOM 675 C C . ASP A 1 82 ? 3.409 0.293 14.082 1.00 97.50 82 ASP A C 1
ATOM 677 O O . ASP A 1 82 ? 2.921 -0.808 14.330 1.00 97.50 82 ASP A O 1
ATOM 681 N N . ARG A 1 83 ? 3.817 1.113 15.056 1.00 97.69 83 ARG A N 1
ATOM 682 C CA . ARG A 1 83 ? 3.816 0.750 16.479 1.00 97.69 83 ARG A CA 1
ATOM 683 C C . ARG A 1 83 ? 2.411 0.445 17.002 1.00 97.69 83 ARG A C 1
ATOM 685 O O . ARG A 1 83 ? 2.236 -0.433 17.844 1.00 97.69 83 ARG A O 1
ATOM 692 N N . PHE A 1 84 ? 1.406 1.186 16.538 1.00 98.19 84 PHE A N 1
ATOM 693 C CA . PHE A 1 84 ? 0.015 0.935 16.907 1.00 98.19 84 PHE A CA 1
ATOM 694 C C . PHE A 1 84 ? -0.457 -0.446 16.425 1.00 98.19 84 PHE A C 1
ATOM 696 O O . PHE A 1 84 ? -1.102 -1.172 17.181 1.00 98.19 84 PHE A O 1
ATOM 703 N N . LEU A 1 85 ? -0.120 -0.824 15.189 1.00 98.44 85 LEU A N 1
ATOM 704 C CA . LEU A 1 85 ? -0.447 -2.133 14.623 1.00 98.44 85 LEU A CA 1
ATOM 705 C C . LEU A 1 85 ? 0.312 -3.259 15.336 1.00 98.44 85 LEU A C 1
ATOM 707 O O . LEU A 1 85 ? -0.298 -4.274 15.671 1.00 98.44 85 LEU A O 1
ATOM 711 N N . GLU A 1 86 ? 1.594 -3.067 15.645 1.00 98.12 86 GLU A N 1
ATOM 712 C CA . GLU A 1 86 ? 2.382 -4.013 16.447 1.00 98.12 86 GLU A CA 1
ATOM 713 C C . GLU A 1 86 ? 1.713 -4.282 17.807 1.00 98.12 86 GLU A C 1
ATOM 715 O O . GLU A 1 86 ? 1.495 -5.433 18.186 1.00 98.12 86 GLU A O 1
ATOM 720 N N . GLY A 1 87 ? 1.255 -3.230 18.498 1.00 98.12 87 GLY A N 1
ATOM 721 C CA . GLY A 1 87 ? 0.503 -3.352 19.754 1.00 98.12 87 GLY A CA 1
ATOM 722 C C . GLY A 1 87 ? -0.835 -4.099 19.634 1.00 98.12 87 GLY A C 1
ATOM 723 O O . GLY A 1 87 ? -1.373 -4.556 20.641 1.00 98.12 87 GLY A O 1
ATOM 724 N N . ARG A 1 88 ? -1.369 -4.256 18.415 1.00 97.12 88 ARG A N 1
ATOM 725 C CA . ARG A 1 88 ? -2.566 -5.060 18.104 1.00 97.12 88 ARG A CA 1
ATOM 726 C C . ARG A 1 88 ? -2.239 -6.476 17.615 1.00 97.12 88 ARG A C 1
ATOM 728 O O . ARG A 1 88 ? -3.156 -7.205 17.244 1.00 97.12 88 ARG A O 1
ATOM 735 N N . GLY A 1 89 ? -0.965 -6.869 17.615 1.00 97.62 89 GLY A N 1
ATOM 736 C CA . GLY A 1 89 ? -0.512 -8.191 17.184 1.00 97.62 89 GLY A CA 1
ATOM 737 C C . GLY A 1 89 ? -0.312 -8.328 15.675 1.00 97.62 89 GLY A C 1
ATOM 738 O O . GLY A 1 89 ? -0.300 -9.448 15.166 1.00 97.62 89 GLY A O 1
ATOM 739 N N . TYR A 1 90 ? -0.181 -7.220 14.938 1.00 98.12 90 TYR A N 1
ATOM 740 C CA . TYR A 1 90 ? 0.304 -7.293 13.560 1.00 98.12 90 TYR A CA 1
ATOM 741 C C . TYR A 1 90 ? 1.803 -7.576 13.548 1.00 98.12 90 TYR A C 1
ATOM 743 O O . TYR A 1 90 ? 2.565 -7.029 14.339 1.00 98.12 90 TYR A O 1
ATOM 751 N N . GLU A 1 91 ? 2.216 -8.390 12.585 1.00 97.50 91 GLU A N 1
ATOM 752 C CA . GLU A 1 91 ? 3.614 -8.719 12.339 1.00 97.50 91 GLU A CA 1
ATOM 753 C C . GLU A 1 91 ? 4.059 -8.126 11.003 1.00 97.50 91 GLU A C 1
ATOM 755 O O . GLU A 1 91 ? 3.294 -8.087 10.031 1.00 97.50 91 GLU A O 1
ATOM 760 N N . THR A 1 92 ? 5.319 -7.696 10.942 1.00 95.88 92 THR A N 1
ATOM 761 C CA . THR A 1 92 ? 5.935 -7.271 9.684 1.00 95.88 92 THR A CA 1
ATOM 762 C C . THR A 1 92 ? 6.224 -8.488 8.817 1.00 95.88 92 THR A C 1
ATOM 764 O O . THR A 1 92 ? 6.918 -9.411 9.234 1.00 95.88 92 THR A O 1
ATOM 767 N N . ILE A 1 93 ? 5.738 -8.454 7.580 1.00 95.19 93 ILE A N 1
ATOM 768 C CA . ILE A 1 93 ? 5.960 -9.489 6.569 1.00 95.19 93 ILE A CA 1
ATOM 769 C C . ILE A 1 93 ? 6.308 -8.840 5.227 1.00 95.19 93 ILE A C 1
ATOM 771 O O . ILE A 1 93 ? 6.046 -7.656 5.021 1.00 95.19 93 ILE A O 1
ATOM 775 N N . ASP A 1 94 ? 6.860 -9.628 4.304 1.00 91.50 94 ASP A N 1
ATOM 776 C CA . ASP A 1 94 ? 7.038 -9.276 2.888 1.00 91.50 94 ASP A CA 1
ATOM 777 C C . ASP A 1 94 ? 7.681 -7.903 2.639 1.00 91.50 94 ASP A C 1
ATOM 779 O O . ASP A 1 94 ? 7.201 -7.084 1.842 1.00 91.50 94 ASP A O 1
ATOM 783 N N . ARG A 1 95 ? 8.796 -7.635 3.328 1.00 93.44 95 ARG A N 1
ATOM 784 C CA . ARG A 1 95 ? 9.555 -6.399 3.128 1.00 93.44 95 ARG A CA 1
ATOM 785 C C . ARG A 1 95 ? 9.936 -6.260 1.653 1.00 93.44 95 ARG A C 1
ATOM 787 O O . ARG A 1 95 ? 10.691 -7.062 1.116 1.00 93.44 95 ARG A O 1
ATOM 794 N N . THR A 1 96 ? 9.439 -5.201 1.025 1.00 91.06 96 THR A N 1
ATOM 795 C CA . THR A 1 96 ? 9.657 -4.915 -0.397 1.00 91.06 96 THR A CA 1
ATOM 796 C C . THR A 1 96 ? 10.551 -3.689 -0.557 1.00 91.06 96 THR A C 1
ATOM 798 O O . THR A 1 96 ? 10.429 -2.724 0.199 1.00 91.06 96 THR A O 1
ATOM 801 N N . LEU A 1 97 ? 11.440 -3.714 -1.553 1.00 92.50 97 LEU A N 1
ATOM 802 C CA . LEU A 1 97 ? 12.259 -2.568 -1.946 1.00 92.50 97 LEU A CA 1
ATOM 803 C C . LEU A 1 97 ? 11.723 -1.965 -3.244 1.00 92.50 97 LEU A C 1
ATOM 805 O O . LEU A 1 97 ? 11.425 -2.689 -4.191 1.00 92.50 97 LEU A O 1
ATOM 809 N N . VAL A 1 98 ? 11.638 -0.637 -3.291 1.00 90.69 98 VAL A N 1
ATOM 810 C CA . VAL A 1 98 ? 11.388 0.109 -4.527 1.00 90.69 98 VAL A CA 1
ATOM 811 C C . VAL A 1 98 ? 12.734 0.612 -5.029 1.00 90.69 98 VAL A C 1
ATOM 813 O O . VAL A 1 98 ? 13.403 1.390 -4.350 1.00 90.69 98 VAL A O 1
ATOM 816 N N . LEU A 1 99 ? 13.144 0.128 -6.200 1.00 92.06 99 LEU A N 1
ATOM 817 C CA . LEU A 1 99 ? 14.395 0.509 -6.848 1.00 92.06 99 LEU A CA 1
ATOM 818 C C . LEU A 1 99 ? 14.083 1.419 -8.032 1.00 92.06 99 LEU A C 1
ATOM 820 O O . LEU A 1 99 ? 13.170 1.144 -8.807 1.00 92.06 99 LEU A O 1
ATOM 824 N N . HIS A 1 100 ? 14.852 2.490 -8.185 1.00 90.06 100 HIS A N 1
ATOM 825 C CA . HIS A 1 100 ? 14.752 3.375 -9.336 1.00 90.06 100 HIS A CA 1
ATOM 826 C C . HIS A 1 100 ? 16.147 3.729 -9.846 1.00 90.06 100 HIS A C 1
ATOM 828 O O . HIS A 1 100 ? 17.116 3.758 -9.086 1.00 90.06 100 HIS A O 1
ATOM 834 N N . ARG A 1 101 ? 16.242 4.025 -11.142 1.00 89.12 101 ARG A N 1
ATOM 835 C CA . ARG A 1 101 ? 17.466 4.487 -11.795 1.00 89.12 101 ARG A CA 1
ATOM 836 C C . ARG A 1 101 ? 17.106 5.531 -12.842 1.00 89.12 101 ARG A C 1
ATOM 838 O O . ARG A 1 101 ? 16.084 5.406 -13.509 1.00 89.12 101 ARG A O 1
ATOM 845 N N . GLU A 1 102 ? 17.933 6.558 -12.953 1.00 88.31 102 GLU A N 1
ATOM 846 C CA . GLU A 1 102 ? 17.839 7.537 -14.032 1.00 88.31 102 GLU A CA 1
ATOM 847 C C . GLU A 1 102 ? 18.282 6.895 -15.351 1.00 88.31 102 GLU A C 1
ATOM 849 O O . GLU A 1 102 ? 19.290 6.186 -15.384 1.00 88.31 102 GLU A O 1
ATOM 854 N N . LEU A 1 103 ? 17.481 7.081 -16.404 1.00 88.62 103 LEU A N 1
ATOM 855 C CA . LEU A 1 103 ? 17.763 6.526 -17.731 1.00 88.62 103 LEU A CA 1
ATOM 856 C C . LEU A 1 103 ? 18.606 7.470 -18.598 1.00 88.62 103 LEU A C 1
ATOM 858 O O . LEU A 1 103 ? 19.231 7.019 -19.557 1.00 88.62 103 LEU A O 1
ATOM 862 N N . ASP A 1 104 ? 18.654 8.755 -18.250 1.00 90.38 104 ASP A N 1
ATOM 863 C CA . ASP A 1 104 ? 19.418 9.753 -18.989 1.00 90.38 104 ASP A CA 1
ATOM 864 C C . ASP A 1 104 ? 20.921 9.471 -18.874 1.00 90.38 104 ASP A C 1
ATOM 866 O O . ASP A 1 104 ? 21.456 9.226 -17.791 1.00 90.38 104 ASP A O 1
ATOM 870 N N . GLY A 1 105 ? 21.610 9.479 -20.017 1.00 85.06 105 GLY A N 1
ATOM 871 C CA . GLY A 1 105 ? 23.048 9.211 -20.082 1.00 85.06 105 GLY A CA 1
ATOM 872 C C . GLY A 1 105 ? 23.438 7.753 -19.828 1.00 85.06 105 GLY A C 1
ATOM 873 O O . GLY A 1 105 ? 24.619 7.474 -19.618 1.00 85.06 105 GLY A O 1
ATOM 874 N N . LEU A 1 106 ? 22.484 6.813 -19.841 1.00 85.50 106 LEU A N 1
ATOM 875 C CA . LEU A 1 106 ? 22.821 5.395 -19.832 1.00 85.50 106 LEU A CA 1
ATOM 876 C C . LEU A 1 106 ? 23.406 4.984 -21.181 1.00 85.50 106 LEU A C 1
ATOM 878 O O . LEU A 1 106 ? 22.728 5.010 -22.203 1.00 85.50 106 LEU A O 1
ATOM 882 N N . GLU A 1 107 ? 24.666 4.558 -21.161 1.00 81.31 107 GLU A N 1
ATOM 883 C CA . GLU A 1 107 ? 25.253 3.834 -22.282 1.00 81.31 107 GLU A CA 1
ATOM 884 C C . GLU A 1 107 ? 24.537 2.488 -22.432 1.00 81.31 107 GLU A C 1
ATOM 886 O O . GLU A 1 107 ? 24.442 1.708 -21.474 1.00 81.31 107 GLU A O 1
ATOM 891 N N . GLU A 1 108 ? 24.034 2.212 -23.636 1.00 73.00 108 GLU A N 1
ATOM 892 C CA . GLU A 1 108 ? 23.528 0.889 -23.979 1.00 73.00 108 GLU A CA 1
ATOM 893 C C . GLU A 1 108 ? 24.653 -0.130 -23.806 1.00 73.00 108 GLU A C 1
ATOM 895 O O . GLU A 1 108 ? 25.652 -0.141 -24.526 1.00 73.00 108 GLU A O 1
ATOM 900 N N . ARG A 1 109 ? 24.490 -1.016 -22.825 1.00 69.94 109 ARG A N 1
ATOM 901 C CA . ARG A 1 109 ? 25.302 -2.223 -22.752 1.00 69.94 109 ARG A CA 1
ATOM 902 C C . ARG A 1 109 ? 24.682 -3.231 -23.699 1.00 69.94 109 ARG A C 1
ATOM 904 O O . ARG A 1 109 ? 23.587 -3.717 -23.426 1.00 69.94 109 ARG A O 1
ATOM 911 N N . ALA A 1 110 ? 25.386 -3.555 -24.780 1.00 66.75 110 ALA A N 1
ATOM 912 C CA . ALA A 1 110 ? 25.033 -4.701 -25.604 1.00 66.75 110 ALA A CA 1
ATOM 913 C C . ALA A 1 110 ? 24.956 -5.939 -24.697 1.00 66.75 110 ALA A C 1
ATOM 915 O O . ALA A 1 110 ? 25.929 -6.278 -24.018 1.00 66.75 110 ALA A O 1
ATOM 916 N N . ALA A 1 111 ? 23.784 -6.568 -24.633 1.00 66.94 111 ALA A N 1
ATOM 917 C CA . ALA A 1 111 ? 23.636 -7.832 -23.935 1.00 66.94 111 ALA A CA 1
ATOM 918 C C . ALA A 1 111 ? 24.527 -8.862 -24.637 1.00 66.94 111 ALA A C 1
ATOM 920 O O . ALA A 1 111 ? 24.408 -9.080 -25.840 1.00 66.94 111 ALA A O 1
ATOM 921 N N . THR A 1 112 ? 25.447 -9.472 -23.899 1.00 66.56 112 THR A N 1
ATOM 922 C CA . THR A 1 112 ? 26.228 -10.597 -24.408 1.00 66.56 112 THR A CA 1
ATOM 923 C C . THR A 1 112 ? 25.311 -11.821 -24.406 1.00 66.56 112 THR A C 1
ATOM 925 O O . THR A 1 112 ? 24.990 -12.333 -23.336 1.00 66.56 112 THR A O 1
ATOM 928 N N . ASP A 1 113 ? 24.855 -12.214 -25.599 1.00 76.94 113 ASP A N 1
ATOM 929 C CA . ASP A 1 113 ? 24.101 -13.437 -25.936 1.00 76.94 113 ASP A CA 1
ATOM 930 C C . ASP A 1 113 ? 22.577 -13.462 -25.673 1.00 76.94 113 ASP A C 1
ATOM 932 O O . ASP A 1 113 ? 22.005 -14.535 -25.481 1.00 76.94 113 ASP A O 1
ATOM 936 N N . ALA A 1 114 ? 21.881 -12.318 -25.713 1.00 77.94 114 ALA A N 1
ATOM 937 C CA . ALA A 1 114 ? 20.411 -12.279 -25.629 1.00 77.94 114 ALA A CA 1
ATOM 938 C C . ALA A 1 114 ? 19.758 -11.622 -26.858 1.00 77.94 114 ALA A C 1
ATOM 940 O O . ALA A 1 114 ? 20.221 -10.587 -27.335 1.00 77.94 114 ALA A O 1
ATOM 941 N N . GLU A 1 115 ? 18.645 -12.193 -27.326 1.00 81.12 115 GLU A N 1
ATOM 942 C CA . GLU A 1 115 ? 17.797 -11.629 -28.384 1.00 81.12 115 GLU A CA 1
ATOM 943 C C . GLU A 1 115 ? 16.523 -11.017 -27.781 1.00 81.12 115 GLU A C 1
ATOM 945 O O . GLU A 1 115 ? 15.866 -11.623 -26.930 1.00 81.12 115 GLU A O 1
ATOM 950 N N . LEU A 1 116 ? 16.159 -9.809 -28.226 1.00 83.31 116 LEU A N 1
ATOM 951 C CA . LEU A 1 116 ? 14.878 -9.185 -27.893 1.00 83.31 116 LEU A CA 1
ATOM 952 C C . LEU A 1 116 ? 13.806 -9.701 -28.857 1.00 83.31 116 LEU A C 1
ATOM 954 O O . LEU A 1 116 ? 13.959 -9.586 -30.072 1.00 83.31 116 LEU A O 1
ATOM 958 N N . ARG A 1 117 ? 12.705 -10.224 -28.313 1.00 86.00 117 ARG A N 1
ATOM 959 C CA . ARG A 1 117 ? 11.560 -10.702 -29.091 1.00 86.00 117 ARG A CA 1
ATOM 960 C C . ARG A 1 117 ? 10.300 -9.946 -28.691 1.00 86.00 117 ARG A C 1
ATOM 962 O O . ARG A 1 117 ? 9.943 -9.922 -27.514 1.00 86.00 117 ARG A O 1
ATOM 969 N N . GLU A 1 118 ? 9.635 -9.350 -29.672 1.00 90.81 118 GLU A N 1
ATOM 970 C CA . GLU A 1 118 ? 8.304 -8.770 -29.504 1.00 90.81 118 GLU A CA 1
ATOM 971 C C . GLU A 1 118 ? 7.254 -9.845 -29.784 1.00 90.81 118 GLU A C 1
ATOM 973 O O . GLU A 1 118 ? 7.252 -10.460 -30.847 1.00 90.81 118 GLU A O 1
ATOM 978 N N . GLU A 1 119 ? 6.372 -10.077 -28.819 1.00 92.38 119 GLU A N 1
ATOM 979 C CA . GLU A 1 119 ? 5.298 -11.064 -28.911 1.00 92.38 119 GLU A CA 1
ATOM 980 C C . GLU A 1 119 ? 3.954 -10.362 -28.747 1.00 92.38 119 GLU A C 1
ATOM 982 O O . GLU A 1 119 ? 3.833 -9.396 -27.986 1.00 92.38 119 GLU A O 1
ATOM 987 N N . ASP A 1 120 ? 2.927 -10.875 -29.421 1.00 95.56 120 ASP A N 1
ATOM 988 C CA . ASP A 1 120 ? 1.562 -10.491 -29.094 1.00 95.56 120 ASP A CA 1
ATOM 989 C C . ASP A 1 120 ? 1.142 -11.043 -27.718 1.00 95.56 120 ASP A C 1
ATOM 991 O O . ASP A 1 120 ? 1.835 -11.845 -27.080 1.00 95.56 120 ASP A O 1
ATOM 995 N N . LEU A 1 121 ? -0.011 -10.577 -27.234 1.00 91.69 121 LEU A N 1
ATOM 996 C CA . LEU A 1 121 ? -0.498 -10.933 -25.906 1.00 91.69 121 LEU A CA 1
ATOM 997 C C . LEU A 1 121 ? -0.736 -12.442 -25.753 1.00 91.69 121 LEU A C 1
ATOM 999 O O . LEU A 1 121 ? -0.457 -12.985 -24.686 1.00 91.69 121 LEU A O 1
ATOM 1003 N N . ASP A 1 122 ? -1.245 -13.120 -26.780 1.00 93.69 122 ASP A N 1
ATOM 1004 C CA . ASP A 1 122 ? -1.608 -14.536 -26.688 1.00 93.69 122 ASP A CA 1
ATOM 1005 C C . ASP A 1 122 ? -0.360 -15.422 -26.653 1.00 93.69 122 ASP A C 1
ATOM 1007 O O . ASP A 1 122 ? -0.248 -16.319 -25.806 1.00 93.69 122 ASP A O 1
ATOM 1011 N N . ALA A 1 123 ? 0.612 -15.126 -27.516 1.00 91.75 123 ALA A N 1
ATOM 1012 C CA . ALA A 1 123 ? 1.903 -15.794 -27.532 1.00 91.75 123 ALA A CA 1
ATOM 1013 C C . ALA A 1 123 ? 2.659 -15.562 -26.214 1.00 91.75 123 ALA A C 1
ATOM 1015 O O . ALA A 1 123 ? 3.125 -16.522 -25.588 1.00 91.75 123 ALA A O 1
ATOM 1016 N N . TRP A 1 124 ? 2.672 -14.320 -25.713 1.00 90.81 124 TRP A N 1
ATOM 1017 C CA . TRP A 1 124 ? 3.255 -14.001 -24.410 1.00 90.81 124 TRP A CA 1
ATOM 1018 C C . TRP A 1 124 ? 2.558 -14.739 -23.259 1.00 90.81 124 TRP A C 1
ATOM 1020 O O . TRP A 1 124 ? 3.234 -15.322 -22.412 1.00 90.81 124 TRP A O 1
ATOM 1030 N N . MET A 1 125 ? 1.221 -14.777 -23.228 1.00 91.19 125 MET A N 1
ATOM 1031 C CA . MET A 1 125 ? 0.457 -15.471 -22.182 1.00 91.19 125 MET A CA 1
ATOM 1032 C C . MET A 1 125 ? 0.724 -16.980 -22.171 1.00 91.19 125 MET A C 1
ATOM 1034 O O . MET A 1 125 ? 0.771 -17.584 -21.095 1.00 91.19 125 MET A O 1
ATOM 1038 N N . SER A 1 126 ? 0.909 -17.597 -23.342 1.00 90.88 126 SER A N 1
ATOM 1039 C CA . SER A 1 126 ? 1.303 -19.006 -23.453 1.00 90.88 126 SER A CA 1
ATOM 1040 C C . SER A 1 126 ? 2.669 -19.248 -22.807 1.00 90.88 126 SER A C 1
ATOM 1042 O O . SER A 1 126 ? 2.803 -20.109 -21.935 1.00 90.88 126 SER A O 1
ATOM 1044 N N . THR A 1 127 ? 3.666 -18.430 -23.155 1.00 88.19 127 THR A N 1
ATOM 1045 C CA . THR A 1 127 ? 5.003 -18.506 -22.556 1.00 88.19 127 THR A CA 1
ATOM 1046 C C . THR A 1 127 ? 4.963 -18.231 -21.050 1.00 88.19 127 THR A C 1
ATOM 1048 O O . THR A 1 127 ? 5.496 -19.015 -20.269 1.00 88.19 127 THR A O 1
ATOM 1051 N N . PHE A 1 128 ? 4.274 -17.179 -20.606 1.00 85.88 128 PHE A N 1
ATOM 1052 C CA . PHE A 1 128 ? 4.153 -16.819 -19.192 1.00 85.88 128 PHE A CA 1
ATOM 1053 C C . PHE A 1 128 ? 3.606 -17.966 -18.327 1.00 85.88 128 PHE A C 1
ATOM 1055 O O . PHE A 1 128 ? 4.120 -18.222 -17.238 1.00 85.88 128 PHE A O 1
ATOM 1062 N N . ARG A 1 129 ? 2.608 -18.711 -18.821 1.00 86.38 129 ARG A N 1
ATOM 1063 C CA . ARG A 1 129 ? 2.043 -19.872 -18.111 1.00 86.38 129 ARG A CA 1
ATOM 1064 C C . ARG A 1 129 ? 3.077 -20.965 -17.838 1.00 86.38 129 ARG A C 1
ATOM 1066 O O . ARG A 1 129 ? 3.010 -21.584 -16.780 1.00 86.38 129 ARG A O 1
ATOM 1073 N N . THR A 1 130 ? 4.034 -21.177 -18.743 1.00 88.06 130 THR A N 1
ATOM 1074 C CA . THR A 1 130 ? 5.111 -22.162 -18.526 1.00 88.06 130 THR A CA 1
ATOM 1075 C C . THR A 1 130 ? 6.053 -21.748 -17.392 1.00 88.06 130 THR A C 1
ATOM 1077 O O . THR A 1 130 ? 6.479 -22.597 -16.611 1.00 88.06 130 THR A O 1
ATOM 1080 N N . PHE A 1 131 ? 6.302 -20.444 -17.225 1.00 78.62 131 PHE A N 1
ATOM 1081 C CA . PHE A 1 131 ? 7.119 -19.931 -16.124 1.00 78.62 131 PHE A CA 1
ATOM 1082 C C . PHE A 1 131 ? 6.414 -20.034 -14.769 1.00 78.62 131 PHE A C 1
ATOM 1084 O O . PHE A 1 131 ? 7.022 -20.475 -13.800 1.00 78.62 131 PHE A O 1
ATOM 1091 N N . VAL A 1 132 ? 5.130 -19.667 -14.695 1.00 70.69 132 VAL A N 1
ATOM 1092 C CA . VAL A 1 132 ? 4.371 -19.690 -13.430 1.00 70.69 132 VAL A CA 1
ATOM 1093 C C . VAL A 1 132 ? 4.133 -21.113 -12.925 1.00 70.69 132 VAL A C 1
ATOM 1095 O O . VAL A 1 132 ? 4.238 -21.350 -11.729 1.00 70.69 132 VAL A O 1
ATOM 1098 N N . ALA A 1 133 ? 3.885 -22.075 -13.819 1.00 60.31 133 ALA A N 1
ATOM 1099 C CA . ALA A 1 133 ? 3.669 -23.474 -13.439 1.00 60.31 133 ALA A CA 1
ATOM 1100 C C . ALA A 1 133 ? 4.894 -24.142 -12.781 1.00 60.31 133 ALA A C 1
ATOM 1102 O O . ALA A 1 133 ? 4.755 -25.197 -12.173 1.00 60.31 133 ALA A O 1
ATOM 1103 N N . SER A 1 134 ? 6.081 -23.538 -12.893 1.00 56.62 134 SER A N 1
ATOM 1104 C CA . SER A 1 134 ? 7.332 -24.072 -12.342 1.00 56.62 134 SER A CA 1
ATOM 1105 C C . SER A 1 134 ? 7.668 -23.530 -10.940 1.00 56.62 134 SER A C 1
ATOM 1107 O O . SER A 1 134 ? 8.708 -23.882 -10.397 1.00 56.62 134 SER A O 1
ATOM 1109 N N . GLY A 1 135 ? 6.838 -22.643 -10.370 1.00 48.25 135 GLY A N 1
ATOM 1110 C CA . GLY A 1 135 ? 7.124 -21.920 -9.120 1.00 48.25 135 GLY A CA 1
ATOM 1111 C C . GLY A 1 135 ? 6.328 -22.356 -7.883 1.00 48.25 135 GLY A C 1
ATOM 1112 O O . GLY A 1 135 ? 6.468 -21.716 -6.846 1.00 48.25 135 GLY A O 1
ATOM 1113 N N . ASP A 1 136 ? 5.501 -23.401 -7.977 1.00 43.00 136 ASP A N 1
ATOM 1114 C CA . ASP A 1 136 ? 4.585 -23.831 -6.901 1.00 43.00 136 ASP A CA 1
ATOM 1115 C C . ASP A 1 136 ? 5.164 -24.918 -5.960 1.00 43.00 136 ASP A C 1
ATOM 1117 O O . ASP A 1 136 ? 4.444 -25.403 -5.090 1.00 43.00 136 ASP A O 1
ATOM 1121 N N . GLU A 1 137 ? 6.441 -25.312 -6.085 1.00 35.84 137 GLU A N 1
ATOM 1122 C CA . GLU A 1 137 ? 7.026 -26.368 -5.226 1.00 35.84 137 GLU A CA 1
ATOM 1123 C C . GLU A 1 137 ? 7.574 -25.894 -3.867 1.00 35.84 137 GLU A C 1
ATOM 1125 O O . GLU A 1 137 ? 7.777 -26.736 -2.998 1.00 35.84 137 GLU A O 1
ATOM 1130 N N . ASP A 1 138 ? 7.719 -24.590 -3.613 1.00 33.12 138 ASP A N 1
ATOM 1131 C CA . ASP A 1 138 ? 8.239 -24.090 -2.330 1.00 33.12 138 ASP A CA 1
ATOM 1132 C C . ASP A 1 138 ? 7.316 -23.019 -1.720 1.00 33.12 138 ASP A C 1
ATOM 1134 O O . ASP A 1 138 ? 7.461 -21.818 -1.974 1.00 33.12 138 ASP A O 1
ATOM 1138 N N . GLN A 1 139 ? 6.363 -23.452 -0.888 1.00 32.50 139 GLN A N 1
ATOM 1139 C CA . GLN A 1 139 ? 5.624 -22.587 0.040 1.00 32.50 139 GLN A CA 1
ATOM 1140 C C . GLN A 1 139 ? 5.452 -23.250 1.407 1.00 32.50 139 GLN A C 1
ATOM 1142 O O . GLN A 1 139 ? 5.043 -24.432 1.447 1.00 32.50 139 GLN A O 1
#

Sequence (139 aa):
MDPRRIEEASLNSWPALRQMLYDGWLIRWARGYTKRANSVNPIYGSTIDLSAKVEVCERIYRREGLRCFFRLTPFSSPPELDRFLEGRGYETIDRTLVLHRELDGLEERAATDAELREEDLDAWMSTFRTFVASGDEDQ

Secondary structure (DSSP, 8-state):
--HHHHHHHHHHHS--SEEEEETTEEEEESTTS-TTTSSEE--S---S-HHHHHHHHHHHHHHTT----B---TT-SSTTHHHHHHHTT--------------TT------TT-------HHHHHHHHHHHHTTS-S--